Protein AF-A0A1S7PDZ2-F1 (afdb_monomer_lite)

Sequence (172 aa):
MPLGRVFHITCGTSRPVVRSGNGPCMEKGVLRFFFDYGAGGCLWAGDAATLYRLGVGPVDATLFDLKGRISKPPCLALSQMVRSLRDQLDSEHSCYLNPLYQPDPSLWSQSLCDRFNTDVERLLLLLRQEIGDNFHIVDEQTRYVEDADLNEYLAKNPSLSKMNEVVIPTVL

Foldseek 3Di:
DDDDDDDDDDDDPDDPPPPPDPDPLPPAFEWEAAADQPLQAGTAGPDPVSCVVQHHGHQQGFDADPVRHGPDHHNDDDDPVLSVLGNVLNLVVNQQADPVHRPDFGLEAQLALVVSLVSSVVSVVSCCVGRVSRYDYHYPYDRDGGDPCNVVVCVVVVVDHRDNDDDDPPPD

Radius of gyration: 28.51 Å; chains: 1; bounding box: 70×58×100 Å

Structure (mmCIF, N/CA/C/O backbone):
data_AF-A0A1S7PDZ2-F1
#
_entry.id   AF-A0A1S7PDZ2-F1
#
loop_
_atom_site.group_PDB
_atom_site.id
_atom_site.type_symbol
_atom_site.label_atom_id
_atom_site.label_alt_id
_atom_site.label_comp_id
_atom_site.label_asym_id
_atom_site.label_entity_id
_atom_site.label_seq_id
_atom_site.pdbx_PDB_ins_code
_atom_site.Cartn_x
_atom_site.Cartn_y
_atom_site.Cartn_z
_atom_site.occupancy
_atom_site.B_iso_or_equiv
_atom_site.auth_seq_id
_atom_site.auth_comp_id
_atom_site.auth_asym_id
_atom_site.auth_atom_id
_atom_site.pdbx_PDB_model_num
ATOM 1 N N . MET A 1 1 ? -54.912 -33.994 74.110 1.00 35.31 1 MET A N 1
ATOM 2 C CA . MET A 1 1 ? -53.797 -34.876 74.528 1.00 35.31 1 MET A CA 1
ATOM 3 C C . MET A 1 1 ? -53.554 -35.894 73.416 1.00 35.31 1 MET A C 1
ATOM 5 O O . MET A 1 1 ? -54.573 -36.364 72.924 1.00 35.31 1 MET A O 1
ATOM 9 N N . PRO A 1 2 ? -52.317 -36.269 73.018 1.00 49.97 2 PRO A N 1
ATOM 10 C CA . PRO A 1 2 ? -50.994 -35.768 73.416 1.00 49.97 2 PRO A CA 1
ATOM 11 C C . PRO A 1 2 ? -50.070 -35.282 72.255 1.00 49.97 2 PRO A C 1
ATOM 13 O O . PRO A 1 2 ? -50.140 -35.753 71.130 1.00 49.97 2 PRO A O 1
ATOM 16 N N . LEU A 1 3 ? -49.193 -34.333 72.619 1.00 36.44 3 LEU A N 1
ATOM 17 C CA . LEU A 1 3 ? -47.734 -34.230 72.384 1.00 36.44 3 LEU A CA 1
ATOM 18 C C . LEU A 1 3 ? -47.117 -34.368 70.968 1.00 36.44 3 LEU A C 1
ATOM 20 O O . LEU A 1 3 ? -46.844 -35.463 70.498 1.00 36.44 3 LEU A O 1
ATOM 24 N N . GLY A 1 4 ? -46.706 -33.218 70.412 1.00 32.91 4 GLY A N 1
ATOM 25 C CA . GLY A 1 4 ? -45.291 -32.834 70.239 1.00 32.91 4 GLY A CA 1
ATOM 26 C C . GLY A 1 4 ? -44.409 -33.557 69.208 1.00 32.91 4 GLY A C 1
ATOM 27 O O . GLY A 1 4 ? -44.031 -34.706 69.404 1.00 32.91 4 GLY A O 1
ATOM 28 N N . ARG A 1 5 ? -43.883 -32.790 68.239 1.00 43.50 5 ARG A N 1
ATOM 29 C CA . ARG A 1 5 ? -42.434 -32.719 67.952 1.00 43.50 5 ARG A CA 1
ATOM 30 C C . ARG A 1 5 ? -42.087 -31.450 67.171 1.00 43.50 5 ARG A C 1
ATOM 32 O O . ARG A 1 5 ? -42.565 -31.220 66.067 1.00 43.50 5 ARG A O 1
ATOM 39 N N . VAL A 1 6 ? -41.246 -30.640 67.804 1.00 37.19 6 VAL A N 1
ATOM 40 C CA . VAL A 1 6 ? -40.566 -29.465 67.259 1.00 37.19 6 VAL A CA 1
ATOM 41 C C . VAL A 1 6 ? -39.377 -29.957 66.436 1.00 37.19 6 VAL A C 1
ATOM 43 O O . VAL A 1 6 ? -38.562 -30.718 66.954 1.00 37.19 6 VAL A O 1
ATOM 46 N N . PHE A 1 7 ? -39.250 -29.505 65.189 1.00 39.12 7 PHE A N 1
ATOM 47 C CA . PHE A 1 7 ? -37.999 -29.590 64.439 1.00 39.12 7 PHE A CA 1
ATOM 48 C C . PHE A 1 7 ? -37.445 -28.178 64.254 1.00 39.12 7 PHE A C 1
ATOM 50 O O . PHE A 1 7 ? -37.956 -27.382 63.471 1.00 39.12 7 PHE A O 1
ATOM 57 N N . HIS A 1 8 ? -36.398 -27.883 65.022 1.00 35.09 8 HIS A N 1
ATOM 58 C CA . HIS A 1 8 ? -35.463 -26.803 64.744 1.00 35.09 8 HIS A CA 1
ATOM 59 C C . HIS A 1 8 ? -34.717 -27.148 63.451 1.00 35.09 8 HIS A C 1
ATOM 61 O O . HIS A 1 8 ? -33.980 -28.132 63.418 1.00 35.09 8 HIS A O 1
ATOM 67 N N . ILE A 1 9 ? -34.869 -26.330 62.411 1.00 42.53 9 ILE A N 1
ATOM 68 C CA . ILE A 1 9 ? -33.906 -26.279 61.310 1.00 42.53 9 ILE A CA 1
ATOM 69 C C . ILE A 1 9 ? -33.213 -24.927 61.409 1.00 42.53 9 ILE A C 1
ATOM 71 O O . ILE A 1 9 ? -33.834 -23.866 61.395 1.00 42.53 9 ILE A O 1
ATOM 75 N N . THR A 1 10 ? -31.912 -25.010 61.636 1.00 40.19 10 THR A N 1
ATOM 76 C CA . THR A 1 10 ? -30.998 -23.906 61.870 1.00 40.19 10 THR A CA 1
ATOM 77 C C . THR A 1 10 ? -30.861 -23.022 60.635 1.00 40.19 10 THR A C 1
ATOM 79 O O . THR A 1 10 ? -30.803 -23.484 59.497 1.00 40.19 10 THR A O 1
ATOM 82 N N . CYS A 1 11 ? -30.794 -21.719 60.901 1.00 37.09 11 CYS A N 1
ATOM 83 C CA . CYS A 1 11 ? -30.461 -20.661 59.961 1.00 37.09 11 CYS A CA 1
ATOM 84 C C . CYS A 1 11 ? -29.083 -20.935 59.333 1.00 37.09 11 CYS A C 1
ATOM 86 O O . CYS A 1 11 ? -28.049 -20.744 59.971 1.00 37.09 11 CYS A O 1
ATOM 88 N N . GLY A 1 12 ? -29.078 -21.421 58.091 1.00 35.84 12 GLY A N 1
ATOM 89 C CA . GLY A 1 12 ? -27.890 -21.507 57.253 1.00 35.84 12 GLY A CA 1
ATOM 90 C C . GLY A 1 12 ? -27.677 -20.180 56.536 1.00 35.84 12 GLY A C 1
ATOM 91 O O . GLY A 1 12 ? -28.356 -19.878 55.555 1.00 35.84 12 GLY A O 1
ATOM 92 N N . THR A 1 13 ? -26.730 -19.386 57.026 1.00 42.53 13 THR A N 1
ATOM 93 C CA . THR A 1 13 ? -26.191 -18.195 56.365 1.00 42.53 13 THR A CA 1
ATOM 94 C C . THR A 1 13 ? -25.581 -18.581 55.019 1.00 42.53 13 THR A C 1
ATOM 96 O O . THR A 1 13 ? -24.409 -18.939 54.904 1.00 42.53 13 THR A O 1
ATOM 99 N N . SER A 1 14 ? -26.398 -18.503 53.972 1.00 40.34 14 SER A N 1
ATOM 100 C CA . SER A 1 14 ? -25.941 -18.624 52.593 1.00 40.34 14 SER A CA 1
ATOM 101 C C . SER A 1 14 ? -25.178 -17.350 52.244 1.00 40.34 14 SER A C 1
ATOM 103 O O . SER A 1 14 ? -25.770 -16.299 52.010 1.00 40.34 14 SER A O 1
ATOM 105 N N . ARG A 1 15 ? -23.844 -17.424 52.272 1.00 45.78 15 ARG A N 1
ATOM 106 C CA . ARG A 1 15 ? -22.984 -16.377 51.710 1.00 45.78 15 ARG A CA 1
ATOM 107 C C . ARG A 1 15 ? -23.357 -16.187 50.234 1.00 45.78 15 ARG A C 1
ATOM 109 O O . ARG A 1 15 ? -23.496 -17.193 49.535 1.00 45.78 15 ARG A O 1
ATOM 116 N N . PRO A 1 16 ? -23.479 -14.951 49.725 1.00 40.75 16 PRO A N 1
ATOM 117 C CA . PRO A 1 16 ? -23.574 -14.757 48.292 1.00 40.75 16 PRO A CA 1
ATOM 118 C C . PRO A 1 16 ? -22.266 -15.247 47.667 1.00 40.75 16 PRO A C 1
ATOM 120 O O . PRO A 1 16 ? -21.179 -14.761 47.985 1.00 40.75 16 PRO A O 1
ATOM 123 N N . VAL A 1 17 ? -22.371 -16.248 46.795 1.00 47.53 17 VAL A N 1
ATOM 124 C CA . VAL A 1 17 ? -21.300 -16.588 45.863 1.00 47.53 17 VAL A CA 1
ATOM 125 C C . VAL A 1 17 ? -21.131 -15.367 44.971 1.00 47.53 17 VAL A C 1
ATOM 127 O O . VAL A 1 17 ? -21.963 -15.105 44.103 1.00 47.53 17 VAL A O 1
ATOM 130 N N . VAL A 1 18 ? -20.063 -14.604 45.198 1.00 47.25 18 VAL A N 1
ATOM 131 C CA . VAL A 1 18 ? -19.568 -13.646 44.215 1.00 47.25 18 VAL A CA 1
ATOM 132 C C . VAL A 1 18 ? -19.116 -14.484 43.026 1.00 47.25 18 VAL A C 1
ATOM 134 O O . VAL A 1 18 ? -17.997 -14.993 42.984 1.00 47.25 18 VAL A O 1
ATOM 137 N N . ARG A 1 19 ? -20.018 -14.692 42.064 1.00 42.69 19 ARG A N 1
ATOM 138 C CA . ARG A 1 19 ? -19.608 -15.040 40.711 1.00 42.69 19 ARG A CA 1
ATOM 139 C C . ARG A 1 19 ? -18.860 -13.817 40.210 1.00 42.69 19 ARG A C 1
ATOM 141 O O . ARG A 1 19 ? -19.482 -12.823 39.850 1.00 42.69 19 ARG A O 1
ATOM 148 N N . SER A 1 20 ? -17.532 -13.882 40.267 1.00 47.31 20 SER A N 1
ATOM 149 C CA . SER A 1 20 ? -16.668 -12.998 39.498 1.00 47.31 20 SER A CA 1
ATOM 150 C C . SER A 1 20 ? -17.092 -13.171 38.047 1.00 47.31 20 SER A C 1
ATOM 152 O O . SER A 1 20 ? -16.794 -14.188 37.420 1.00 47.31 20 SER A O 1
ATOM 154 N N . GLY A 1 21 ? -17.923 -12.251 37.566 1.00 42.00 21 GLY A N 1
ATOM 155 C CA . GLY A 1 21 ? -18.274 -12.189 36.167 1.00 42.00 21 GLY A CA 1
ATOM 156 C C . GLY A 1 21 ? -16.984 -11.903 35.426 1.00 42.00 21 GLY A C 1
ATOM 157 O O . GLY A 1 21 ? -16.482 -10.784 35.479 1.00 42.00 21 GLY A O 1
ATOM 158 N N . ASN A 1 22 ? -16.450 -12.907 34.737 1.00 47.03 22 ASN A N 1
ATOM 159 C CA . ASN A 1 22 ? -15.735 -12.620 33.510 1.00 47.03 22 ASN A CA 1
ATOM 160 C C . ASN A 1 22 ? -16.738 -11.833 32.665 1.00 47.03 22 ASN A C 1
ATOM 162 O O . ASN A 1 22 ? -17.732 -12.397 32.203 1.00 47.03 22 ASN A O 1
ATOM 166 N N . GLY A 1 23 ? -16.540 -10.515 32.562 1.00 43.59 23 GLY A N 1
ATOM 167 C CA . GLY A 1 23 ? -17.243 -9.721 31.564 1.00 43.59 23 GLY A CA 1
ATOM 168 C C . GLY A 1 23 ? -17.076 -10.408 30.206 1.00 43.59 23 GLY A C 1
ATOM 169 O O . GLY A 1 23 ? -16.071 -11.103 30.014 1.00 43.59 23 GLY A O 1
ATOM 170 N N . PRO A 1 24 ? -18.051 -10.294 29.288 1.00 48.00 24 PRO A N 1
ATOM 171 C CA . PRO A 1 24 ? -17.892 -10.866 27.961 1.00 48.00 24 PRO A CA 1
ATOM 172 C C . PRO A 1 24 ? -16.543 -10.397 27.418 1.00 48.00 24 PRO A C 1
ATOM 174 O O . PRO A 1 24 ? -16.277 -9.195 27.369 1.00 48.00 24 PRO A O 1
ATOM 177 N N . CYS A 1 25 ? -15.661 -11.348 27.102 1.00 49.62 25 CYS A N 1
ATOM 178 C CA . CYS A 1 25 ? -14.468 -11.053 26.331 1.00 49.62 25 CYS A CA 1
ATOM 179 C C . CYS A 1 25 ? -15.019 -10.558 24.997 1.00 49.62 25 CYS A C 1
ATOM 181 O O . CYS A 1 25 ? -15.531 -11.357 24.218 1.00 49.62 25 CYS A O 1
ATOM 183 N N . MET A 1 26 ? -15.096 -9.236 24.834 1.00 62.84 26 MET A N 1
ATOM 184 C CA . MET A 1 26 ? -15.597 -8.626 23.611 1.00 62.84 26 MET A CA 1
ATOM 185 C C . MET A 1 26 ? -14.746 -9.210 22.492 1.00 62.84 26 MET A C 1
ATOM 187 O O . MET A 1 26 ? -13.527 -9.034 22.508 1.00 62.84 26 MET A O 1
ATOM 191 N N . GLU A 1 27 ? -15.363 -9.974 21.591 1.00 82.69 27 GLU A N 1
ATOM 192 C CA . GLU A 1 27 ? -14.633 -10.556 20.473 1.00 82.69 27 GLU A CA 1
ATOM 193 C C . GLU A 1 27 ? -13.903 -9.431 19.736 1.00 82.69 27 GLU A C 1
ATOM 195 O O . GLU A 1 27 ? -14.479 -8.373 19.438 1.00 82.69 27 GLU A O 1
ATOM 200 N N . LYS A 1 28 ? -12.602 -9.639 19.511 1.00 91.19 28 LYS A N 1
ATOM 201 C CA . LYS A 1 28 ? -11.775 -8.689 18.772 1.00 91.19 28 LYS A CA 1
ATOM 202 C C . LYS A 1 28 ? -12.399 -8.485 17.396 1.00 91.19 28 LYS A C 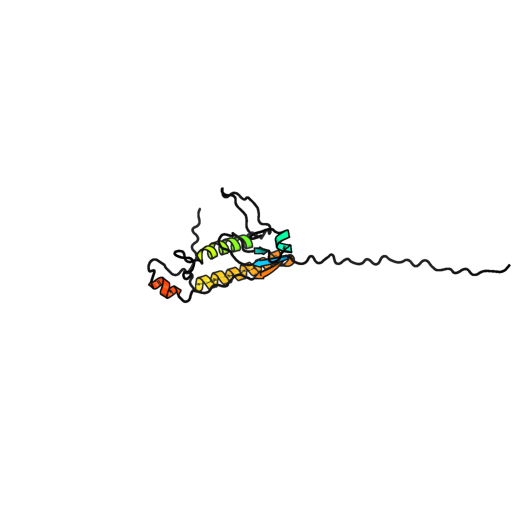1
ATOM 204 O O . LYS A 1 28 ? -12.811 -9.451 16.761 1.00 91.19 28 LYS A O 1
ATOM 209 N N . GLY A 1 29 ? -12.449 -7.240 16.924 1.00 95.56 29 GLY A N 1
ATOM 210 C CA . GLY A 1 29 ? -12.838 -7.003 15.531 1.00 95.56 29 GLY A CA 1
ATOM 211 C C . GLY A 1 29 ? -11.832 -7.615 14.566 1.00 95.56 29 GLY A C 1
ATOM 212 O O . GLY A 1 29 ? -10.657 -7.728 14.908 1.00 95.56 29 GLY A O 1
ATOM 213 N N . VAL A 1 30 ? -12.258 -7.941 13.352 1.00 97.81 30 VAL A N 1
ATOM 214 C CA . VAL A 1 30 ? -11.349 -8.372 12.287 1.00 97.81 30 VAL A CA 1
ATOM 215 C C . VAL A 1 30 ? -11.045 -7.190 11.376 1.00 97.81 30 VAL A C 1
ATOM 217 O O . VAL A 1 30 ? -11.956 -6.534 10.869 1.00 97.81 30 VAL A O 1
ATOM 220 N N . LEU A 1 31 ? -9.759 -6.921 11.163 1.00 98.31 31 LEU A N 1
ATOM 221 C CA . LEU A 1 31 ? -9.265 -5.953 10.189 1.00 98.31 31 LEU A CA 1
ATOM 222 C C . LEU A 1 31 ? -8.462 -6.669 9.104 1.00 98.31 31 LEU A C 1
ATOM 224 O O . LEU A 1 31 ? -7.721 -7.602 9.401 1.00 98.31 31 LEU A O 1
ATOM 228 N N . ARG A 1 32 ? -8.587 -6.205 7.863 1.00 98.56 32 ARG A N 1
ATOM 229 C CA . ARG A 1 32 ? -7.753 -6.597 6.722 1.00 98.56 32 ARG A CA 1
ATOM 230 C C . ARG A 1 32 ? -6.712 -5.507 6.501 1.00 98.56 32 ARG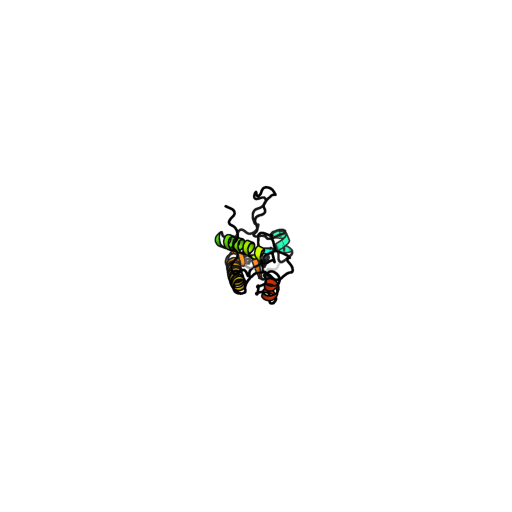 A C 1
ATOM 232 O O . ARG A 1 32 ? -7.056 -4.326 6.556 1.00 98.56 32 ARG A O 1
ATOM 239 N N . PHE A 1 33 ? -5.468 -5.898 6.274 1.00 98.56 33 PHE A N 1
ATOM 240 C CA . PHE A 1 33 ? -4.347 -4.996 6.044 1.00 98.56 33 PHE A CA 1
ATOM 241 C C . PHE A 1 33 ? -3.873 -5.112 4.598 1.00 98.56 33 PHE A C 1
ATOM 243 O O . PHE A 1 33 ? -3.342 -6.154 4.217 1.00 98.56 33 PHE A O 1
ATOM 250 N N . PHE A 1 34 ? -4.091 -4.056 3.814 1.00 98.31 34 PHE A N 1
ATOM 251 C CA . PHE A 1 34 ? -3.562 -3.878 2.460 1.00 98.31 34 PHE A CA 1
ATOM 252 C C . PHE A 1 34 ? -3.747 -2.424 2.010 1.00 98.31 34 PHE A C 1
ATOM 254 O O . PHE A 1 34 ? -4.682 -1.746 2.447 1.00 98.31 34 PHE A O 1
ATOM 261 N N . PHE A 1 35 ? -2.873 -1.958 1.125 1.00 97.12 35 PHE A N 1
ATOM 262 C CA . PHE A 1 35 ? -3.003 -0.659 0.472 1.00 97.12 35 PHE A CA 1
ATOM 263 C C . PHE A 1 35 ? -3.883 -0.772 -0.774 1.00 97.12 35 PHE A C 1
ATOM 265 O O . PHE A 1 35 ? -3.717 -1.686 -1.585 1.00 97.12 35 PHE A O 1
ATOM 272 N N . ASP A 1 36 ? -4.814 0.169 -0.917 1.00 94.19 36 ASP A N 1
ATOM 273 C CA . ASP A 1 36 ? -5.632 0.343 -2.117 1.00 94.19 36 ASP A CA 1
ATOM 274 C C . ASP A 1 36 ? -5.367 1.726 -2.715 1.00 94.19 36 ASP A C 1
ATOM 276 O O . ASP A 1 36 ? -5.181 2.711 -1.993 1.00 94.19 36 ASP A O 1
ATOM 280 N N . TYR A 1 37 ? -5.351 1.807 -4.041 1.00 89.38 37 TYR A N 1
ATOM 281 C CA . TYR A 1 37 ? -4.895 2.992 -4.754 1.00 89.38 37 TYR A CA 1
ATOM 282 C C . TYR A 1 37 ? -5.789 4.201 -4.471 1.00 89.38 37 TYR A C 1
ATOM 284 O O . TYR A 1 37 ? -6.957 4.245 -4.856 1.00 89.38 37 TYR A O 1
ATOM 292 N N . GLY A 1 38 ? -5.209 5.219 -3.830 1.00 81.44 38 GLY A N 1
ATOM 293 C CA . GLY A 1 38 ? -5.899 6.471 -3.517 1.00 81.44 38 GLY A CA 1
ATOM 294 C C . GLY A 1 38 ? -6.867 6.382 -2.335 1.00 81.44 38 GLY A C 1
ATOM 295 O O . GLY A 1 38 ? -7.673 7.293 -2.146 1.00 81.44 38 GLY A O 1
ATOM 296 N N . ALA A 1 39 ? -6.801 5.314 -1.537 1.00 88.81 39 ALA A N 1
ATOM 297 C CA . ALA A 1 39 ? -7.652 5.153 -0.363 1.00 88.81 39 ALA A CA 1
ATOM 298 C C . ALA A 1 39 ? -7.160 5.967 0.853 1.00 88.81 39 ALA A C 1
ATOM 300 O O . ALA A 1 39 ? -7.974 6.347 1.699 1.00 88.81 39 ALA A O 1
ATOM 301 N N . GLY A 1 40 ? -5.856 6.269 0.939 1.00 88.50 40 GLY A N 1
ATOM 302 C CA . GLY A 1 40 ? -5.267 7.085 2.011 1.00 88.50 40 GLY A CA 1
ATOM 303 C C . GLY A 1 40 ? -5.152 6.367 3.362 1.00 88.50 40 GLY A C 1
ATOM 304 O O . GLY A 1 40 ? -4.994 7.010 4.404 1.00 88.50 40 GLY A O 1
ATOM 305 N N . GLY A 1 41 ? -5.290 5.041 3.363 1.00 93.38 41 GLY A N 1
ATOM 306 C CA . GLY A 1 41 ? -5.205 4.183 4.538 1.00 93.38 41 GLY A CA 1
ATOM 307 C C . GLY A 1 41 ? -5.111 2.710 4.156 1.00 93.38 41 GLY A C 1
ATOM 308 O O . GLY A 1 41 ? -5.324 2.344 3.002 1.00 93.38 41 GLY A O 1
ATOM 309 N N . CYS A 1 42 ? -4.774 1.868 5.131 1.00 97.00 42 CYS A N 1
ATOM 310 C CA . CYS A 1 42 ? -4.419 0.465 4.889 1.00 97.00 42 CYS A CA 1
ATOM 311 C C . CYS A 1 42 ? -5.222 -0.547 5.717 1.00 97.00 42 CYS A C 1
ATOM 313 O O . CYS A 1 42 ? -5.035 -1.754 5.558 1.00 97.00 42 CYS A O 1
ATOM 315 N N . LEU A 1 43 ? -6.097 -0.088 6.619 1.00 97.94 43 LEU A N 1
ATOM 316 C CA . LEU A 1 43 ? -6.894 -0.955 7.485 1.00 97.94 43 LEU A CA 1
ATOM 317 C C . LEU A 1 43 ? -8.355 -0.955 7.066 1.00 97.94 43 LEU A C 1
ATOM 319 O O . LEU A 1 43 ? -9.016 0.074 7.087 1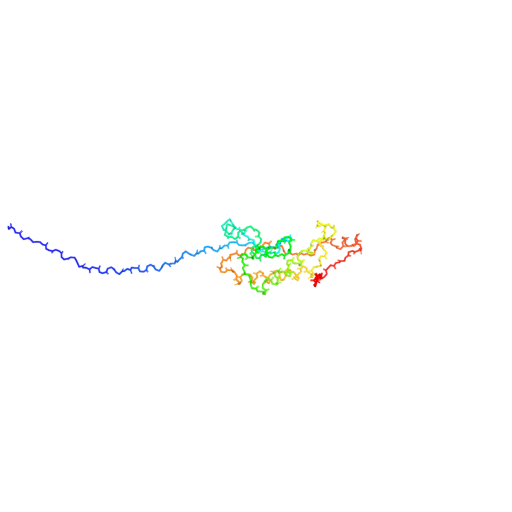.00 97.94 43 LEU A O 1
ATOM 323 N N . TRP A 1 44 ? -8.899 -2.133 6.795 1.00 97.94 44 TRP A N 1
ATOM 324 C CA . TRP A 1 44 ? -10.268 -2.305 6.316 1.00 97.94 44 TRP A CA 1
ATOM 325 C C . TRP A 1 44 ? -11.037 -3.226 7.248 1.00 97.94 44 TRP A C 1
ATOM 327 O O . TRP A 1 44 ? -10.459 -4.126 7.852 1.00 97.94 44 TRP A O 1
ATOM 337 N N . ALA A 1 45 ? -12.351 -3.052 7.361 1.00 97.62 45 ALA A N 1
ATOM 338 C CA . ALA A 1 45 ? -13.169 -4.020 8.083 1.00 97.62 45 ALA A CA 1
ATOM 339 C C . ALA A 1 45 ? -13.102 -5.406 7.409 1.00 97.62 45 ALA A C 1
ATOM 341 O O . ALA A 1 45 ? -13.321 -5.528 6.203 1.00 97.62 45 ALA A O 1
ATOM 342 N N . GLY A 1 46 ? -12.801 -6.445 8.191 1.00 97.31 46 GLY A N 1
ATOM 343 C CA . GLY A 1 46 ? -12.662 -7.824 7.713 1.00 97.31 46 GLY A CA 1
ATOM 344 C C . GLY A 1 46 ? -13.896 -8.702 7.889 1.00 97.31 46 GLY A C 1
ATOM 345 O O . GLY A 1 46 ? -13.963 -9.783 7.315 1.00 97.31 46 GLY A O 1
ATOM 346 N N . ASP A 1 47 ? -14.889 -8.238 8.646 1.00 96.69 47 ASP A N 1
ATOM 347 C CA . ASP A 1 47 ? -16.167 -8.919 8.828 1.00 96.69 47 ASP A CA 1
ATOM 348 C C . ASP A 1 47 ? -17.334 -7.919 8.916 1.00 96.69 47 ASP A C 1
ATOM 350 O O . ASP A 1 47 ? -17.152 -6.702 9.038 1.00 96.69 47 ASP A O 1
ATOM 354 N N . ALA A 1 48 ? -18.563 -8.439 8.848 1.00 96.56 48 ALA A N 1
ATOM 355 C CA . ALA A 1 48 ? -19.773 -7.620 8.878 1.00 96.56 48 ALA A CA 1
ATOM 356 C C . ALA A 1 48 ? -19.947 -6.857 10.206 1.00 96.56 48 ALA A C 1
ATOM 358 O O . ALA A 1 48 ? -20.455 -5.736 10.207 1.00 96.56 48 ALA A O 1
ATOM 359 N N . ALA A 1 49 ? -19.511 -7.434 11.330 1.00 95.75 49 ALA A N 1
ATOM 360 C CA . ALA A 1 49 ? -19.631 -6.812 12.648 1.00 95.75 49 ALA A CA 1
ATOM 361 C C . ALA A 1 49 ? -18.697 -5.597 12.792 1.00 95.75 49 ALA A C 1
ATOM 363 O O . ALA A 1 49 ? -19.095 -4.536 13.279 1.00 95.75 49 ALA A O 1
ATOM 364 N N . THR A 1 50 ? -17.462 -5.728 12.318 1.00 95.94 50 THR A N 1
ATOM 365 C CA . THR A 1 50 ? -16.451 -4.673 12.303 1.00 95.94 50 THR A CA 1
ATOM 366 C C . THR A 1 50 ? -16.816 -3.597 11.291 1.00 95.94 50 THR A C 1
ATOM 368 O O . THR A 1 50 ? -16.686 -2.417 11.611 1.00 95.94 50 THR A O 1
ATOM 371 N N . LEU A 1 51 ? -17.362 -3.977 10.130 1.00 96.12 51 LEU A N 1
ATOM 372 C CA . LEU A 1 51 ? -17.880 -3.038 9.132 1.00 96.12 51 LEU A CA 1
ATOM 373 C C . LEU A 1 51 ? -19.034 -2.207 9.698 1.00 96.12 51 LEU A C 1
ATOM 375 O O . LEU A 1 51 ? -19.035 -0.987 9.569 1.00 96.12 51 LEU A O 1
ATOM 379 N N . TYR A 1 52 ? -19.990 -2.846 10.376 1.00 95.06 52 TYR A N 1
ATOM 380 C CA . TYR A 1 52 ? -21.097 -2.147 11.028 1.00 95.06 52 TYR A CA 1
ATOM 381 C C . TYR A 1 52 ? -20.605 -1.157 12.096 1.00 95.06 52 TYR A C 1
ATOM 383 O O . TYR A 1 52 ? -21.147 -0.062 12.227 1.00 95.06 52 TYR A O 1
ATOM 391 N N . ARG A 1 53 ? -19.553 -1.520 12.843 1.00 93.88 53 ARG A N 1
ATOM 392 C CA . ARG A 1 53 ? -18.989 -0.692 13.917 1.00 93.88 53 ARG A CA 1
ATOM 393 C C . ARG A 1 53 ? -18.132 0.474 13.414 1.00 93.88 53 ARG A C 1
ATOM 395 O O . ARG A 1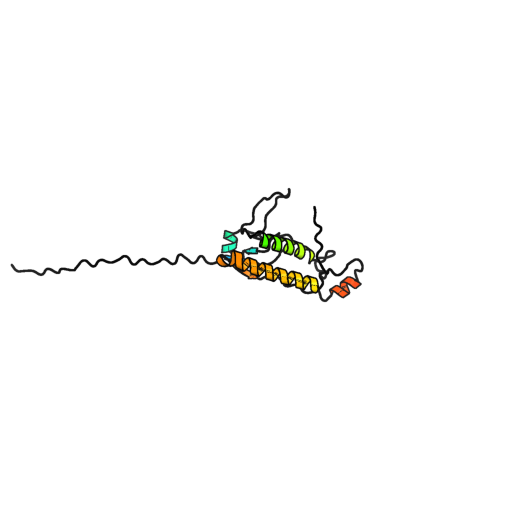 53 ? -18.183 1.544 14.013 1.00 93.88 53 ARG A O 1
ATOM 402 N N . LEU A 1 54 ? -17.313 0.265 12.382 1.00 92.94 54 LEU A N 1
ATOM 403 C CA . LEU A 1 54 ? -16.301 1.235 11.934 1.00 92.94 54 LEU A CA 1
ATOM 404 C C . LEU A 1 54 ? -16.681 1.975 10.641 1.00 92.94 54 LEU A C 1
ATOM 406 O O . LEU A 1 54 ? -16.162 3.062 10.383 1.00 92.94 54 LEU A O 1
ATOM 410 N N . GLY A 1 55 ? -17.624 1.438 9.869 1.00 91.50 55 GLY A N 1
ATOM 411 C CA . GLY A 1 55 ? -18.074 1.994 8.598 1.00 91.50 55 GLY A CA 1
ATOM 412 C C . GLY A 1 55 ? -17.263 1.520 7.390 1.00 91.50 55 GLY A C 1
ATOM 413 O O . GLY A 1 55 ? -16.375 0.679 7.496 1.00 91.50 55 GLY A O 1
ATOM 414 N N . VAL A 1 56 ? -17.625 2.062 6.225 1.00 90.31 56 VAL A N 1
ATOM 415 C CA . VAL A 1 56 ? -17.043 1.731 4.914 1.00 90.31 56 VAL A CA 1
ATOM 416 C C . VAL A 1 56 ? -15.739 2.500 4.683 1.00 90.31 56 VAL A C 1
ATOM 418 O O . VAL A 1 56 ? -15.627 3.657 5.091 1.00 90.31 56 VAL A O 1
ATOM 421 N N . GLY A 1 57 ? -14.807 1.875 3.960 1.00 92.62 57 GLY A N 1
ATOM 422 C CA . GLY A 1 57 ? -13.516 2.452 3.588 1.00 92.62 57 GLY A CA 1
ATOM 423 C C . GLY A 1 57 ? -12.397 2.108 4.575 1.00 92.62 57 GLY A C 1
ATOM 424 O O . GLY A 1 57 ? -12.631 1.357 5.531 1.00 92.62 57 GLY A O 1
ATOM 425 N N . PRO A 1 58 ? -11.188 2.645 4.349 1.00 95.19 58 PRO A N 1
ATOM 426 C CA . PRO A 1 58 ? -10.079 2.455 5.265 1.00 95.19 58 PRO A CA 1
ATOM 427 C C . PRO A 1 58 ? -10.354 3.187 6.583 1.00 95.19 58 PRO A C 1
ATOM 429 O O . PRO A 1 58 ? -10.650 4.384 6.617 1.00 95.19 58 PRO A O 1
ATOM 432 N N . VAL A 1 59 ? -10.286 2.461 7.694 1.00 95.75 59 VAL A N 1
ATOM 433 C CA . VAL A 1 59 ? -10.695 2.947 9.019 1.00 95.75 59 VAL A CA 1
ATOM 434 C C . VAL A 1 59 ? -9.628 3.817 9.688 1.00 95.75 59 VAL A C 1
ATOM 436 O O . VAL A 1 59 ? -9.920 4.500 10.670 1.00 95.75 59 VAL A O 1
ATOM 439 N N . ASP A 1 60 ? -8.408 3.803 9.159 1.00 95.12 60 ASP A N 1
ATOM 440 C CA . ASP A 1 60 ? -7.255 4.595 9.582 1.00 95.12 60 ASP A CA 1
ATOM 441 C C . ASP A 1 60 ? -7.029 5.859 8.733 1.00 95.12 60 ASP A C 1
ATOM 443 O O . ASP A 1 60 ? -6.173 6.678 9.081 1.00 95.12 60 ASP A O 1
ATOM 447 N N . ALA A 1 61 ? -7.798 6.059 7.659 1.00 92.50 61 ALA A N 1
ATOM 448 C CA . ALA A 1 61 ? -7.664 7.214 6.775 1.00 92.50 61 ALA A CA 1
ATOM 449 C C . ALA A 1 61 ? -8.423 8.450 7.277 1.00 92.50 61 ALA A C 1
ATOM 451 O O . ALA A 1 61 ? -9.505 8.365 7.865 1.00 92.50 61 ALA A O 1
ATOM 452 N N . THR A 1 62 ? -7.879 9.628 6.972 1.00 90.19 62 THR A N 1
ATOM 453 C CA . THR A 1 62 ? -8.605 10.899 7.114 1.00 90.19 62 THR A CA 1
ATOM 454 C C . THR A 1 62 ? -9.350 11.193 5.818 1.00 90.19 62 THR A C 1
ATOM 456 O O . THR A 1 62 ? -8.752 11.158 4.748 1.00 90.19 62 THR A O 1
ATOM 459 N N . LEU A 1 63 ? -10.641 11.525 5.897 1.00 85.88 63 LEU A N 1
ATOM 460 C CA . LEU A 1 63 ? -11.418 11.914 4.719 1.00 85.88 63 LEU A CA 1
ATOM 461 C C . LEU A 1 63 ? -11.415 13.431 4.556 1.00 85.88 63 LEU A C 1
ATOM 463 O O . LEU A 1 63 ? -11.718 14.163 5.505 1.00 85.88 63 LEU A O 1
ATOM 467 N N . PHE A 1 64 ? -11.151 13.890 3.336 1.00 86.38 64 PHE A N 1
ATOM 468 C CA . PHE A 1 64 ? -11.134 15.302 2.964 1.00 86.38 64 PHE A CA 1
ATOM 469 C C . PHE A 1 64 ? -12.312 15.648 2.044 1.00 86.38 64 PHE A C 1
ATOM 471 O O . PHE A 1 64 ? -12.769 14.819 1.260 1.00 86.38 64 PHE A O 1
ATOM 478 N N . ASP A 1 65 ? -12.827 16.872 2.152 1.00 87.38 65 ASP A N 1
ATOM 479 C CA . ASP A 1 65 ? -13.806 17.415 1.212 1.00 87.38 65 ASP A CA 1
ATOM 480 C C . ASP A 1 65 ? -13.136 17.860 -0.104 1.00 87.38 65 ASP A C 1
ATOM 482 O O . ASP A 1 65 ? -11.912 17.904 -0.227 1.00 87.38 65 ASP A O 1
ATOM 486 N N . LEU A 1 66 ? -13.942 18.263 -1.094 1.00 88.31 66 LEU A N 1
ATOM 487 C CA . LEU A 1 66 ? -13.448 18.758 -2.391 1.00 88.31 66 LEU A CA 1
ATOM 488 C C . LEU A 1 66 ? -12.571 20.024 -2.291 1.00 88.31 66 LEU A C 1
ATOM 490 O O . LEU A 1 66 ? -12.005 20.456 -3.291 1.00 88.31 66 LEU A O 1
ATOM 494 N N . LYS A 1 67 ? -12.487 20.655 -1.115 1.00 90.62 67 LYS A N 1
ATOM 495 C CA . LYS A 1 67 ? -11.652 21.832 -0.838 1.00 90.62 67 LYS A CA 1
ATOM 496 C C . LYS A 1 67 ? -10.414 21.473 -0.006 1.00 90.62 67 LYS A C 1
ATOM 498 O O . LYS A 1 67 ? -9.752 22.380 0.492 1.00 90.62 67 LYS A O 1
ATOM 503 N N . GLY A 1 68 ? -10.124 20.182 0.176 1.00 85.12 68 GLY A N 1
ATOM 504 C CA . GLY A 1 68 ? -8.977 19.692 0.942 1.00 85.12 68 GLY A CA 1
ATOM 505 C C . GLY A 1 68 ? -9.115 19.866 2.456 1.00 85.12 68 GLY A C 1
ATOM 506 O O . GLY A 1 68 ? -8.128 19.769 3.179 1.00 85.12 68 GLY A O 1
ATOM 507 N N . ARG A 1 69 ? -10.317 20.145 2.970 1.00 89.44 69 ARG A N 1
ATOM 508 C CA . ARG A 1 69 ? -10.558 20.285 4.414 1.00 89.44 69 ARG A CA 1
ATOM 509 C C . ARG A 1 69 ? -10.969 18.943 4.992 1.00 89.44 69 ARG A C 1
ATOM 511 O O . ARG A 1 69 ? -11.689 18.194 4.341 1.00 89.44 69 ARG A O 1
ATOM 518 N N . ILE A 1 70 ? -10.567 18.657 6.228 1.00 87.88 70 ILE A N 1
ATOM 519 C CA . ILE A 1 70 ? -10.961 17.420 6.913 1.00 87.88 70 ILE A CA 1
ATOM 520 C C . ILE A 1 70 ? -12.490 17.377 7.025 1.00 87.88 70 ILE A C 1
ATOM 522 O O . ILE A 1 70 ? -13.098 18.198 7.710 1.00 87.88 70 ILE A O 1
ATOM 526 N N . SER A 1 71 ? -13.099 16.404 6.353 1.00 88.81 71 SER A N 1
ATOM 527 C CA . SER A 1 71 ? -14.526 16.109 6.438 1.00 88.81 71 SER A CA 1
ATOM 528 C C . SER A 1 71 ? -14.819 15.090 7.535 1.00 88.81 71 SER A C 1
ATOM 530 O O . SER A 1 71 ? -15.869 15.171 8.171 1.00 88.81 71 SER A O 1
ATOM 532 N N . LYS A 1 72 ? -13.927 14.114 7.746 1.00 86.19 72 LYS A N 1
ATOM 533 C CA . LYS A 1 72 ? -14.076 13.090 8.785 1.00 86.19 72 LYS A CA 1
ATOM 534 C C . LYS A 1 72 ? -12.696 12.633 9.282 1.00 86.19 72 LYS A C 1
ATOM 536 O O . LYS A 1 72 ? -11.856 12.288 8.450 1.00 86.19 72 LYS A O 1
ATOM 541 N N . PRO A 1 73 ? -12.452 12.613 10.605 1.00 88.81 73 PRO A N 1
ATOM 542 C CA . PRO A 1 73 ? -11.242 12.011 11.158 1.00 88.81 73 PRO A CA 1
ATOM 543 C C . PRO A 1 73 ? -11.271 10.477 11.011 1.00 88.81 73 PRO A C 1
ATOM 545 O O . PRO A 1 73 ? -12.353 9.904 10.831 1.00 88.81 73 PRO A O 1
ATOM 548 N N . PRO A 1 74 ? -10.116 9.800 11.126 1.00 91.56 74 PRO A N 1
ATOM 549 C CA . PRO A 1 74 ? -10.059 8.343 11.091 1.00 91.56 74 PRO A CA 1
ATOM 550 C C . PRO A 1 74 ? -10.847 7.725 12.251 1.00 91.56 74 PRO A C 1
ATOM 552 O O . PRO A 1 74 ? -10.869 8.260 13.363 1.00 91.56 74 PRO A O 1
ATOM 555 N N . CYS A 1 75 ? -11.484 6.579 11.999 1.00 91.00 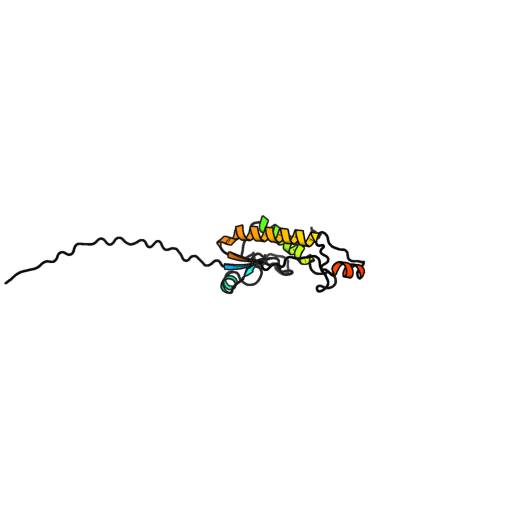75 CYS A N 1
ATOM 556 C CA . CYS A 1 75 ? -12.201 5.816 13.023 1.00 91.00 75 CYS A CA 1
ATOM 557 C C . CYS A 1 75 ? -11.229 5.164 14.020 1.00 91.00 75 CYS A C 1
ATOM 559 O O . CYS A 1 75 ? -11.537 5.064 15.207 1.00 91.00 75 CYS A O 1
ATOM 561 N N . LEU A 1 76 ? -10.058 4.734 13.540 1.00 91.50 76 LEU A N 1
ATOM 562 C CA . LEU A 1 76 ? -8.955 4.238 14.354 1.00 91.50 76 LEU A CA 1
ATOM 563 C C . LEU A 1 76 ? -7.841 5.281 14.395 1.00 91.50 76 LEU A C 1
ATOM 565 O O . LEU A 1 76 ? -7.136 5.514 13.415 1.00 91.50 76 LEU A O 1
ATOM 569 N N . ALA A 1 77 ? -7.683 5.912 15.556 1.00 89.88 77 ALA A N 1
ATOM 570 C CA . ALA A 1 77 ? -6.575 6.816 15.799 1.00 89.88 77 ALA A CA 1
ATOM 571 C C . ALA A 1 77 ? -5.294 6.006 16.029 1.00 89.88 77 ALA A C 1
ATOM 573 O O . ALA A 1 77 ? -5.192 5.278 17.011 1.00 89.88 77 ALA A O 1
ATOM 574 N N . LEU A 1 78 ? -4.332 6.167 15.124 1.00 94.38 78 LEU A N 1
ATOM 575 C CA . LEU A 1 78 ? -2.991 5.597 15.238 1.00 94.38 78 LEU A CA 1
ATOM 576 C C . LEU A 1 78 ? -2.007 6.641 15.776 1.00 94.38 78 LEU A C 1
ATOM 578 O O . LEU A 1 78 ? -2.223 7.845 15.604 1.00 94.38 78 LEU A O 1
ATOM 582 N N . SER A 1 79 ? -0.908 6.211 16.380 1.00 96.31 79 SER A N 1
ATOM 583 C CA . SER A 1 79 ? 0.177 7.069 16.841 1.00 96.31 79 SER A CA 1
ATOM 584 C C . SER A 1 79 ? 0.815 7.824 15.673 1.00 96.31 79 SER A C 1
ATOM 586 O O . SER A 1 79 ? 0.789 7.379 14.525 1.00 96.31 79 SER A O 1
ATOM 588 N N . GLN A 1 80 ? 1.418 8.987 15.945 1.00 95.00 80 GLN A N 1
ATOM 589 C CA . GLN A 1 80 ? 2.023 9.804 14.885 1.00 95.00 80 GLN A CA 1
ATOM 590 C C . GLN A 1 80 ? 3.076 9.029 14.082 1.00 95.00 80 GLN A C 1
ATOM 592 O O . GLN A 1 80 ? 3.124 9.161 12.865 1.00 95.00 80 GLN A O 1
ATOM 597 N N . MET A 1 81 ? 3.878 8.200 14.754 1.00 95.94 81 MET A N 1
ATOM 598 C CA . MET A 1 81 ? 4.894 7.366 14.114 1.00 95.94 81 MET A CA 1
ATOM 599 C C . MET A 1 81 ? 4.274 6.384 13.112 1.00 95.94 81 MET A C 1
ATOM 601 O O . MET A 1 81 ? 4.734 6.301 11.976 1.00 95.94 81 MET A O 1
ATOM 605 N N . VAL A 1 82 ? 3.220 5.668 13.515 1.00 97.19 82 VAL A N 1
ATOM 606 C CA . VAL A 1 82 ? 2.543 4.683 12.660 1.00 97.19 82 VAL A CA 1
ATOM 607 C C . VAL A 1 82 ? 1.819 5.364 11.503 1.00 97.19 82 VAL A C 1
ATOM 609 O O . VAL A 1 82 ? 1.930 4.908 10.369 1.00 97.19 82 VAL A O 1
ATOM 612 N N . ARG A 1 83 ? 1.143 6.493 11.759 1.00 95.62 83 ARG A N 1
ATOM 613 C CA . ARG A 1 83 ? 0.499 7.288 10.701 1.00 95.62 83 ARG A CA 1
ATOM 614 C C . ARG A 1 83 ? 1.500 7.758 9.655 1.00 95.62 83 ARG A C 1
ATOM 616 O O . ARG A 1 83 ? 1.239 7.582 8.476 1.00 95.62 83 ARG A O 1
ATOM 623 N N . SER A 1 84 ? 2.641 8.306 10.077 1.00 94.81 84 SER A N 1
ATOM 624 C CA . SER A 1 84 ? 3.672 8.787 9.153 1.00 94.81 84 SER A CA 1
ATOM 625 C C . SER A 1 84 ? 4.250 7.668 8.287 1.00 94.81 84 SER A C 1
ATOM 627 O O . SER A 1 84 ? 4.409 7.871 7.089 1.00 94.81 84 SER A O 1
ATOM 629 N N . LEU A 1 85 ? 4.519 6.488 8.860 1.00 96.50 85 LEU A N 1
ATOM 630 C CA . LEU A 1 85 ? 4.992 5.339 8.081 1.00 96.50 85 LEU A CA 1
ATOM 631 C C . LEU A 1 85 ? 3.927 4.847 7.090 1.00 96.50 85 LEU A C 1
ATOM 633 O O . LEU A 1 85 ? 4.243 4.576 5.938 1.00 96.50 85 LEU A O 1
ATOM 637 N N . ARG A 1 86 ? 2.663 4.769 7.517 1.00 96.38 86 ARG A N 1
ATOM 638 C CA . ARG A 1 86 ? 1.544 4.438 6.629 1.00 96.38 86 ARG A CA 1
ATOM 639 C C . ARG A 1 86 ? 1.424 5.434 5.477 1.00 96.38 86 ARG A C 1
ATOM 641 O O . ARG A 1 86 ? 1.298 4.997 4.346 1.00 96.38 86 ARG A O 1
ATOM 648 N N . ASP A 1 87 ? 1.454 6.737 5.751 1.00 93.81 87 ASP A N 1
ATOM 649 C CA . ASP A 1 87 ? 1.300 7.772 4.717 1.00 93.81 87 ASP A CA 1
ATOM 650 C C . ASP A 1 87 ? 2.460 7.753 3.716 1.00 93.81 87 ASP A C 1
ATOM 652 O O . ASP A 1 87 ? 2.250 7.925 2.517 1.00 93.81 87 ASP A O 1
ATOM 656 N N . GLN A 1 88 ? 3.678 7.486 4.196 1.00 94.06 88 GLN A N 1
ATOM 657 C CA . GLN A 1 88 ? 4.825 7.254 3.325 1.00 94.06 88 GLN A CA 1
ATOM 658 C C . GLN A 1 88 ? 4.584 6.041 2.416 1.00 94.06 88 GLN A C 1
ATOM 660 O O . GLN A 1 88 ? 4.707 6.165 1.201 1.00 94.06 88 GLN A O 1
ATOM 665 N N . LEU A 1 89 ? 4.203 4.894 2.984 1.00 95.69 89 LEU A N 1
ATOM 666 C CA . LEU A 1 89 ? 3.979 3.663 2.223 1.00 95.69 89 LEU A CA 1
ATOM 667 C C . LEU A 1 89 ? 2.800 3.767 1.252 1.00 95.69 89 LEU A C 1
ATOM 669 O O . LEU A 1 89 ? 2.907 3.265 0.142 1.00 95.69 89 LEU A O 1
ATOM 673 N N . ASP A 1 90 ? 1.710 4.440 1.620 1.00 93.81 90 ASP A N 1
ATOM 674 C CA . ASP A 1 90 ? 0.572 4.707 0.726 1.00 93.81 90 ASP A CA 1
ATOM 675 C C . ASP A 1 90 ? 1.018 5.542 -0.484 1.00 93.81 90 ASP A C 1
ATOM 677 O O . ASP A 1 90 ? 0.736 5.209 -1.639 1.00 93.81 90 ASP A O 1
ATOM 681 N N . SER A 1 91 ? 1.814 6.585 -0.234 1.00 91.81 91 SER A N 1
ATOM 682 C CA . SER A 1 91 ? 2.354 7.414 -1.306 1.00 91.81 91 SER A CA 1
ATOM 683 C C . SER A 1 91 ? 3.369 6.665 -2.170 1.00 91.81 91 SER A C 1
ATOM 685 O O . SER A 1 91 ? 3.365 6.849 -3.386 1.00 91.81 91 SER A O 1
ATOM 687 N N . GLU A 1 92 ? 4.225 5.824 -1.591 1.00 94.06 92 GLU A N 1
ATOM 688 C CA . GLU A 1 92 ? 5.132 4.969 -2.358 1.00 94.06 92 GLU A CA 1
ATOM 689 C C . GLU A 1 92 ? 4.339 3.972 -3.206 1.00 94.06 92 GLU A C 1
ATOM 691 O O . GLU A 1 92 ? 4.537 3.905 -4.417 1.00 94.06 92 GLU A O 1
ATOM 696 N N . HIS A 1 93 ? 3.379 3.267 -2.606 1.00 94.62 93 HIS A N 1
ATOM 697 C CA . HIS A 1 93 ? 2.528 2.272 -3.260 1.00 94.62 93 HIS A CA 1
ATOM 698 C C . HIS A 1 93 ? 1.806 2.830 -4.485 1.00 94.62 93 HIS A C 1
ATOM 700 O O . HIS A 1 93 ? 1.746 2.156 -5.514 1.00 94.62 93 HIS A O 1
ATOM 706 N N . SER A 1 94 ? 1.359 4.090 -4.434 1.00 91.75 94 SER A N 1
ATOM 707 C CA . SER A 1 94 ? 0.752 4.778 -5.582 1.00 91.75 94 SER A CA 1
ATOM 708 C C . SER A 1 94 ? 1.649 4.821 -6.832 1.00 91.75 94 SER A C 1
ATOM 710 O O . SER A 1 94 ? 1.147 4.876 -7.953 1.00 91.75 94 SER A O 1
ATOM 712 N N . CYS A 1 95 ? 2.970 4.732 -6.650 1.00 92.81 95 CYS A N 1
ATOM 713 C CA . CYS A 1 95 ? 3.970 4.718 -7.715 1.00 92.81 95 CYS A CA 1
ATOM 714 C C . CYS A 1 95 ? 4.344 3.302 -8.186 1.00 92.81 95 CYS A C 1
ATOM 716 O O . CYS A 1 95 ? 5.248 3.167 -9.011 1.00 92.81 95 CYS A O 1
ATOM 718 N N . TYR A 1 96 ? 3.711 2.247 -7.659 1.00 94.94 96 TYR A N 1
ATOM 719 C CA . TYR A 1 96 ? 3.933 0.878 -8.134 1.00 94.94 96 TYR A CA 1
ATOM 720 C C . TYR A 1 96 ? 3.346 0.661 -9.533 1.00 94.94 96 TYR A C 1
ATOM 722 O O . TYR A 1 96 ? 3.940 -0.049 -10.343 1.00 94.94 96 TYR A O 1
ATOM 730 N N . LEU A 1 97 ? 2.200 1.280 -9.838 1.00 93.50 97 LEU A N 1
ATOM 731 C CA . LEU A 1 97 ? 1.572 1.148 -11.152 1.00 93.50 97 LEU A CA 1
ATOM 732 C C . LEU A 1 97 ? 2.431 1.787 -12.239 1.00 93.50 97 LEU A C 1
ATOM 734 O O . LEU A 1 97 ? 3.014 2.857 -12.053 1.00 93.50 97 LEU A O 1
ATOM 738 N N . ASN A 1 98 ? 2.456 1.150 -13.408 1.00 94.94 98 ASN A N 1
ATOM 739 C CA . ASN A 1 98 ? 3.150 1.702 -14.556 1.00 94.94 98 ASN A CA 1
ATOM 740 C C . ASN A 1 98 ? 2.505 3.039 -14.986 1.00 94.94 98 ASN A C 1
ATOM 742 O O . ASN A 1 98 ? 1.284 3.108 -15.169 1.00 94.94 98 ASN A O 1
ATOM 746 N N . PRO A 1 99 ? 3.309 4.106 -15.164 1.00 92.19 99 PRO A N 1
ATOM 747 C CA . PRO A 1 99 ? 2.796 5.449 -15.420 1.00 92.19 99 PRO A CA 1
ATOM 748 C C . PRO A 1 99 ? 2.241 5.644 -16.837 1.00 92.19 99 PRO A C 1
ATOM 750 O O . PRO A 1 99 ? 1.501 6.600 -17.062 1.00 92.19 99 PRO A O 1
ATOM 753 N N . LEU A 1 100 ? 2.606 4.787 -17.799 1.00 93.62 100 LEU A N 1
ATOM 754 C CA . LEU A 1 100 ? 2.082 4.855 -19.166 1.00 93.62 100 LEU A CA 1
ATOM 755 C C . LEU A 1 100 ? 0.783 4.062 -19.302 1.00 93.62 100 LEU A C 1
ATOM 757 O O . LEU A 1 100 ? -0.188 4.561 -19.871 1.00 93.62 100 LEU A O 1
ATOM 761 N N . TYR A 1 101 ? 0.762 2.837 -18.778 1.00 93.88 101 TYR A N 1
ATOM 762 C CA . TYR A 1 101 ? -0.400 1.963 -18.840 1.00 93.88 101 TYR A CA 1
ATOM 763 C C . TYR A 1 101 ? -0.382 0.978 -17.673 1.00 93.88 101 TYR A C 1
ATOM 765 O O . TYR A 1 101 ? 0.496 0.135 -17.596 1.00 93.88 101 TYR A O 1
ATOM 773 N N . GLN A 1 102 ? -1.356 1.073 -16.765 1.00 92.75 102 GLN A N 1
ATOM 774 C CA . GLN A 1 102 ? -1.327 0.367 -15.474 1.00 92.75 102 GLN A CA 1
ATOM 775 C C . GLN A 1 102 ? -1.095 -1.158 -15.548 1.00 92.75 102 GLN A C 1
ATOM 777 O O . GLN A 1 102 ? -0.425 -1.664 -14.653 1.00 92.75 102 GLN A O 1
ATOM 782 N N . PRO A 1 103 ? -1.620 -1.898 -16.547 1.00 94.25 103 PRO A N 1
ATOM 783 C CA . PRO A 1 103 ? -1.348 -3.332 -16.690 1.00 94.25 103 PRO A CA 1
ATOM 784 C C . PRO A 1 103 ? 0.068 -3.696 -17.157 1.00 94.25 103 PRO A C 1
ATOM 786 O O . PRO A 1 103 ? 0.415 -4.874 -17.109 1.00 94.25 103 PRO A O 1
ATOM 789 N N . ASP A 1 104 ? 0.857 -2.736 -17.644 1.00 96.56 104 ASP A N 1
ATOM 790 C CA . ASP A 1 104 ? 2.250 -2.976 -18.023 1.00 96.56 104 ASP A CA 1
ATOM 791 C C . ASP A 1 104 ? 3.139 -3.156 -16.775 1.00 96.56 104 ASP A C 1
ATOM 793 O O . ASP A 1 104 ? 2.763 -2.717 -15.684 1.00 96.56 104 ASP A O 1
ATOM 797 N N . PRO A 1 105 ? 4.342 -3.752 -16.918 1.00 97.75 105 PRO A N 1
ATOM 798 C CA . PRO A 1 105 ? 5.266 -3.976 -15.808 1.00 97.75 105 PRO A CA 1
ATOM 799 C C . PRO A 1 105 ? 5.507 -2.732 -14.950 1.00 97.75 105 PRO A C 1
ATOM 801 O O . PRO A 1 105 ? 5.739 -1.638 -15.479 1.00 97.75 105 PRO A O 1
ATOM 804 N N . SER A 1 106 ? 5.522 -2.903 -13.630 1.00 97.31 106 SER A N 1
ATOM 805 C CA . SER A 1 106 ? 5.979 -1.876 -12.703 1.00 97.31 106 SER A CA 1
ATOM 806 C C . SER A 1 106 ? 7.420 -1.498 -13.011 1.00 97.31 106 SER A C 1
ATOM 808 O O . SER A 1 106 ? 8.253 -2.343 -13.331 1.00 97.31 106 SER A O 1
ATOM 810 N N . LEU A 1 107 ? 7.750 -0.216 -12.858 1.00 97.62 107 LEU A N 1
ATOM 811 C CA . LEU A 1 107 ? 9.124 0.253 -13.032 1.00 97.62 107 LEU A CA 1
ATOM 812 C C . LEU A 1 107 ? 10.014 -0.048 -11.822 1.00 97.62 107 LEU A C 1
ATOM 814 O O . LEU A 1 107 ? 11.208 0.256 -11.863 1.00 97.62 107 LEU A O 1
ATOM 818 N N . TRP A 1 108 ? 9.459 -0.600 -10.743 1.00 97.94 108 TRP A N 1
ATOM 819 C CA . TRP A 1 108 ? 10.188 -0.855 -9.509 1.00 97.94 108 TRP A CA 1
ATOM 820 C C . TRP A 1 108 ? 11.281 -1.900 -9.695 1.00 97.94 108 TRP A C 1
ATOM 822 O O . TRP A 1 108 ? 11.043 -3.005 -10.176 1.00 97.94 108 TRP A O 1
ATOM 832 N N . SER A 1 109 ? 12.494 -1.552 -9.267 1.00 98.12 109 SER A N 1
ATOM 833 C CA . SER A 1 109 ? 13.573 -2.525 -9.171 1.00 98.12 109 SER A CA 1
ATOM 834 C C . SER A 1 109 ? 13.350 -3.492 -8.021 1.00 98.12 109 SER A C 1
ATOM 836 O O . SER A 1 109 ? 12.677 -3.164 -7.041 1.00 98.12 109 SER A O 1
ATOM 838 N N . GLN A 1 110 ? 14.018 -4.646 -8.074 1.00 98.31 110 GLN A N 1
ATOM 839 C CA . GLN A 1 110 ? 13.965 -5.612 -6.973 1.00 98.31 110 GLN A CA 1
ATOM 840 C C . GLN A 1 110 ? 14.359 -4.969 -5.636 1.00 98.31 110 GLN A C 1
ATOM 842 O O . GLN A 1 110 ? 13.697 -5.182 -4.627 1.00 98.31 110 GLN A O 1
ATOM 847 N N . SER A 1 111 ? 15.378 -4.101 -5.637 1.00 97.81 111 SER A N 1
ATOM 848 C CA . SER A 1 111 ? 15.815 -3.406 -4.421 1.00 97.81 111 SER A CA 1
ATOM 849 C C . SER A 1 111 ? 14.760 -2.457 -3.844 1.00 97.81 111 SER A C 1
ATOM 851 O O . SER A 1 111 ? 14.721 -2.254 -2.632 1.00 97.81 111 SER A O 1
ATOM 853 N N . LEU A 1 112 ? 13.918 -1.858 -4.694 1.00 97.94 112 LEU A N 1
ATOM 854 C CA . LEU A 1 112 ? 12.822 -1.006 -4.250 1.00 97.94 112 LEU A CA 1
ATOM 855 C C . LEU A 1 112 ? 11.673 -1.857 -3.696 1.00 97.94 112 LEU A C 1
ATOM 857 O O . LEU A 1 112 ? 11.201 -1.572 -2.597 1.00 97.94 112 LEU A O 1
ATOM 861 N N . CYS A 1 113 ? 11.313 -2.946 -4.384 1.00 98.38 113 CYS A N 1
ATOM 862 C CA . CYS A 1 113 ? 10.353 -3.933 -3.887 1.00 98.38 113 CYS A CA 1
ATOM 863 C C . CYS A 1 113 ? 10.752 -4.471 -2.502 1.00 98.38 113 CYS A C 1
ATOM 865 O O . CYS A 1 113 ? 9.930 -4.487 -1.587 1.00 98.38 113 CYS A O 1
ATOM 867 N N . ASP A 1 114 ? 12.019 -4.848 -2.313 1.00 98.38 114 ASP A N 1
ATOM 868 C CA . ASP A 1 114 ? 12.524 -5.393 -1.046 1.00 98.38 114 ASP A CA 1
ATOM 869 C C . ASP A 1 114 ? 12.416 -4.387 0.109 1.00 98.38 114 ASP A C 1
ATOM 871 O O . ASP A 1 114 ? 12.011 -4.750 1.219 1.00 98.38 114 ASP A O 1
ATOM 875 N N . ARG A 1 115 ? 12.755 -3.114 -0.139 1.00 98.06 115 ARG A N 1
ATOM 876 C CA . ARG A 1 115 ? 12.645 -2.059 0.880 1.00 98.06 115 ARG A CA 1
ATOM 877 C C . ARG A 1 115 ? 11.192 -1.781 1.241 1.00 98.06 115 ARG A C 1
ATOM 879 O O . ARG A 1 115 ? 10.867 -1.817 2.424 1.00 98.06 115 ARG A O 1
ATOM 886 N N . PHE A 1 116 ? 10.325 -1.612 0.244 1.00 97.81 116 PHE A N 1
ATOM 887 C CA . PHE A 1 116 ? 8.895 -1.414 0.475 1.00 97.81 116 PHE A CA 1
ATOM 888 C C . PHE A 1 116 ? 8.296 -2.570 1.283 1.00 97.81 116 PHE A C 1
ATOM 890 O O . PHE A 1 116 ? 7.659 -2.349 2.309 1.00 97.81 116 PHE A O 1
ATOM 897 N N . ASN A 1 117 ? 8.562 -3.818 0.882 1.00 98.62 117 ASN A N 1
ATOM 898 C CA . ASN A 1 117 ? 8.077 -4.996 1.601 1.00 98.62 117 ASN A CA 1
ATOM 899 C C . ASN A 1 117 ? 8.584 -5.029 3.052 1.00 98.62 117 ASN A C 1
ATOM 901 O O . ASN A 1 117 ? 7.822 -5.355 3.958 1.00 98.62 117 ASN A O 1
ATOM 905 N N . THR A 1 118 ? 9.846 -4.662 3.289 1.00 98.56 118 THR A N 1
ATOM 906 C CA . THR A 1 118 ? 10.420 -4.587 4.643 1.00 98.56 118 THR A CA 1
ATOM 907 C C . THR A 1 118 ? 9.696 -3.553 5.508 1.00 98.56 118 THR A C 1
ATOM 909 O O . THR A 1 118 ? 9.382 -3.821 6.671 1.00 98.56 118 THR A O 1
ATOM 912 N N . ASP A 1 119 ? 9.391 -2.384 4.951 1.00 98.25 119 ASP A N 1
ATOM 913 C CA . ASP A 1 119 ? 8.675 -1.332 5.669 1.00 98.25 119 ASP A CA 1
ATOM 914 C C . ASP A 1 119 ? 7.187 -1.669 5.876 1.00 98.25 119 ASP A C 1
ATOM 916 O O . ASP A 1 119 ? 6.629 -1.345 6.927 1.00 98.25 119 ASP A O 1
ATOM 920 N N . VAL A 1 120 ? 6.563 -2.416 4.958 1.00 98.50 120 VAL A N 1
ATOM 921 C CA . VAL A 1 120 ? 5.228 -3.013 5.142 1.00 98.50 120 VAL A CA 1
ATOM 922 C C . VAL A 1 120 ? 5.213 -3.981 6.329 1.00 98.50 120 VAL A C 1
ATOM 924 O O . VAL A 1 120 ? 4.329 -3.880 7.183 1.00 98.50 120 VAL A O 1
ATOM 927 N N . GLU A 1 121 ? 6.198 -4.881 6.438 1.00 98.62 121 GLU A N 1
ATOM 928 C CA . GLU A 1 121 ? 6.317 -5.781 7.598 1.00 98.62 121 GLU A CA 1
ATOM 929 C C . GLU A 1 121 ? 6.469 -4.990 8.901 1.00 98.62 121 GLU A C 1
ATOM 931 O O . GLU A 1 121 ? 5.828 -5.286 9.915 1.00 98.62 121 GLU A O 1
ATOM 936 N N . ARG A 1 122 ? 7.296 -3.939 8.873 1.00 98.62 122 ARG A N 1
ATOM 937 C CA . ARG A 1 122 ? 7.489 -3.049 10.017 1.00 98.62 122 ARG A CA 1
ATOM 938 C C . ARG A 1 122 ? 6.182 -2.369 10.421 1.00 98.62 122 ARG A C 1
ATOM 940 O O . ARG A 1 122 ? 5.864 -2.345 11.611 1.00 98.62 122 ARG A O 1
ATOM 947 N N . LEU A 1 123 ? 5.425 -1.835 9.463 1.00 98.56 123 LEU A N 1
ATOM 948 C CA . LEU A 1 123 ? 4.132 -1.210 9.725 1.00 98.56 123 LEU A CA 1
ATOM 949 C C . LEU A 1 123 ? 3.152 -2.215 10.340 1.00 98.56 123 LEU A C 1
ATOM 951 O O . LEU A 1 123 ? 2.538 -1.918 11.364 1.00 98.56 123 LEU A O 1
ATOM 955 N N . LEU A 1 124 ? 3.047 -3.417 9.773 1.00 98.62 124 LEU A N 1
ATOM 956 C CA . LEU A 1 124 ? 2.156 -4.464 10.270 1.00 98.62 124 LEU A CA 1
ATOM 957 C C . LEU A 1 124 ? 2.484 -4.869 11.716 1.00 98.62 124 LEU A C 1
ATOM 959 O O . LEU A 1 124 ? 1.576 -5.054 12.532 1.00 98.62 124 LEU A O 1
ATOM 963 N N . LEU A 1 125 ? 3.770 -4.975 12.062 1.00 98.44 125 LEU A N 1
ATOM 964 C CA . LEU A 1 125 ? 4.206 -5.234 13.437 1.00 98.44 125 LEU A CA 1
ATOM 965 C C . LEU A 1 125 ? 3.784 -4.111 14.390 1.00 98.44 125 LEU A C 1
ATOM 967 O O . LEU A 1 125 ? 3.242 -4.397 15.458 1.00 98.44 125 LEU A O 1
ATOM 971 N N . LEU A 1 126 ? 3.986 -2.850 14.000 1.00 98.38 126 LEU A N 1
ATOM 972 C CA . LEU A 1 126 ? 3.590 -1.696 14.810 1.00 98.38 126 LEU A CA 1
ATOM 973 C C . LEU A 1 126 ? 2.070 -1.629 15.005 1.00 98.38 126 LEU A C 1
ATOM 975 O O . LEU A 1 126 ? 1.603 -1.411 16.119 1.00 98.38 126 LEU A O 1
ATOM 979 N N . LEU A 1 127 ? 1.289 -1.893 13.955 1.00 98.19 127 LEU A N 1
ATOM 980 C CA . LEU A 1 127 ? -0.171 -1.953 14.033 1.00 98.19 127 LEU A CA 1
ATOM 981 C C . LEU A 1 127 ? -0.640 -3.052 14.990 1.00 98.19 127 LEU A C 1
ATOM 983 O O . LEU A 1 127 ? -1.490 -2.818 15.847 1.00 98.19 127 LEU A O 1
ATOM 987 N N . ARG A 1 128 ? -0.056 -4.251 14.902 1.00 97.75 128 ARG A N 1
ATOM 988 C CA . ARG A 1 128 ? -0.378 -5.352 15.824 1.00 97.75 128 ARG A CA 1
ATOM 989 C C . ARG A 1 128 ? -0.028 -5.015 17.272 1.00 97.75 128 ARG A C 1
ATOM 991 O O . ARG A 1 128 ? -0.760 -5.427 18.165 1.00 97.75 128 ARG A O 1
ATOM 998 N N . GLN A 1 129 ? 1.045 -4.268 17.513 1.00 97.31 129 GLN A N 1
ATOM 999 C CA . GLN A 1 129 ? 1.391 -3.798 18.856 1.00 97.31 129 GLN A CA 1
ATOM 1000 C C . GLN A 1 129 ? 0.418 -2.732 19.366 1.00 97.31 129 GLN A C 1
ATOM 1002 O O . GLN A 1 129 ? 0.041 -2.763 20.532 1.00 97.31 129 GLN A O 1
ATOM 1007 N N . GLU A 1 130 ? 0.012 -1.796 18.509 1.00 96.94 130 GLU A N 1
ATOM 1008 C CA . GLU A 1 130 ? -0.779 -0.639 18.927 1.00 96.94 130 GLU A CA 1
ATOM 1009 C C . GLU A 1 130 ? -2.271 -0.962 19.101 1.00 96.94 130 GLU A C 1
ATOM 1011 O O . GLU A 1 130 ? -2.903 -0.485 20.042 1.00 96.94 130 GLU A O 1
ATOM 1016 N N . ILE A 1 131 ? -2.844 -1.783 18.214 1.00 95.62 131 ILE A N 1
ATOM 1017 C CA . ILE A 1 131 ? -4.294 -2.045 18.183 1.00 95.62 131 ILE A CA 1
ATOM 1018 C C . ILE A 1 131 ? -4.661 -3.532 18.275 1.00 95.62 131 ILE A C 1
ATOM 1020 O O . ILE A 1 131 ? -5.848 -3.875 18.281 1.00 95.62 131 ILE A O 1
ATOM 1024 N N . GLY A 1 132 ? -3.672 -4.423 18.393 1.00 92.50 132 GLY A N 1
ATOM 1025 C CA . GLY A 1 132 ? -3.877 -5.874 18.418 1.00 92.50 132 GLY A CA 1
ATOM 1026 C C . GLY A 1 132 ? -4.676 -6.389 19.615 1.00 92.50 132 GLY A C 1
ATOM 1027 O O . GLY A 1 132 ? -5.229 -7.488 19.554 1.00 92.50 132 GLY A O 1
ATOM 1028 N N . ASP A 1 133 ? -4.797 -5.613 20.693 1.00 93.12 133 ASP A N 1
ATOM 1029 C CA . ASP A 1 133 ? -5.642 -5.960 21.843 1.00 93.12 133 ASP A CA 1
ATOM 1030 C C . ASP A 1 133 ? -7.135 -5.908 21.507 1.00 93.12 133 ASP A C 1
ATOM 1032 O O . ASP A 1 133 ? -7.906 -6.725 22.009 1.00 93.12 133 ASP A O 1
ATOM 1036 N N . ASN A 1 134 ? -7.531 -5.015 20.598 1.00 94.25 134 ASN A N 1
ATOM 1037 C CA . ASN A 1 134 ? -8.926 -4.810 20.202 1.00 94.25 134 ASN A CA 1
ATOM 1038 C C . ASN A 1 134 ? -9.267 -5.462 18.857 1.00 94.25 134 ASN A C 1
ATOM 1040 O O . ASN A 1 134 ? -10.442 -5.714 18.572 1.00 94.25 134 ASN A O 1
ATOM 1044 N N . PHE A 1 135 ? -8.254 -5.727 18.027 1.00 96.88 135 PHE A N 1
ATOM 1045 C CA . PHE A 1 135 ? -8.433 -6.207 16.663 1.00 96.88 135 PHE A CA 1
ATOM 1046 C C . PHE A 1 135 ? -7.493 -7.360 16.315 1.00 96.88 135 PHE A C 1
ATOM 1048 O O . PHE A 1 135 ? -6.318 -7.368 16.673 1.00 96.88 135 PHE A O 1
ATOM 1055 N N . HIS A 1 136 ? -8.006 -8.326 15.562 1.00 97.25 136 HIS A N 1
ATOM 1056 C CA . HIS A 1 136 ? -7.201 -9.284 14.820 1.00 97.25 136 HIS A CA 1
ATOM 1057 C C . HIS A 1 136 ? -6.927 -8.723 13.420 1.00 97.25 136 HIS A C 1
ATOM 1059 O O . HIS A 1 136 ? -7.868 -8.423 12.689 1.00 97.25 136 HIS A O 1
ATOM 1065 N N . ILE A 1 137 ? -5.651 -8.573 13.057 1.00 98.19 137 ILE A N 1
ATOM 1066 C CA . ILE A 1 137 ? -5.239 -8.022 11.758 1.00 98.19 137 ILE A CA 1
ATOM 1067 C C . ILE A 1 137 ? -4.799 -9.158 10.830 1.00 98.19 137 ILE A C 1
ATOM 1069 O O . ILE A 1 137 ? -3.745 -9.772 11.048 1.00 98.19 137 ILE A O 1
ATOM 1073 N N . VAL A 1 138 ? -5.599 -9.394 9.792 1.00 98.38 138 VAL A N 1
ATOM 1074 C CA . VAL A 1 138 ? -5.313 -10.291 8.670 1.00 98.38 138 VAL A CA 1
ATOM 1075 C C . VAL A 1 138 ? -4.454 -9.536 7.662 1.00 98.38 138 VAL A C 1
ATOM 1077 O O . VAL A 1 138 ? -4.848 -8.479 7.176 1.00 98.38 138 VAL A O 1
ATOM 1080 N N . ASP A 1 139 ? -3.269 -10.064 7.375 1.00 98.56 139 ASP A N 1
ATOM 1081 C CA . ASP A 1 139 ? -2.377 -9.512 6.356 1.00 98.56 139 ASP A CA 1
ATOM 1082 C C . ASP A 1 139 ? -2.806 -10.007 4.977 1.00 98.56 139 ASP A C 1
ATOM 1084 O O . ASP A 1 139 ? -2.775 -11.207 4.708 1.00 98.56 139 ASP A O 1
ATOM 1088 N N . GLU A 1 140 ? -3.228 -9.079 4.127 1.00 98.50 140 GLU A N 1
ATOM 1089 C CA . GLU A 1 140 ? -3.616 -9.339 2.740 1.00 98.50 140 GLU A CA 1
ATOM 1090 C C . GLU A 1 140 ? -2.765 -8.527 1.754 1.00 98.50 140 GLU A C 1
ATOM 1092 O O . GLU A 1 140 ? -3.000 -8.564 0.545 1.00 98.50 140 GLU A O 1
ATOM 1097 N N . GLN A 1 141 ? -1.765 -7.792 2.248 1.00 98.00 141 GLN A N 1
ATOM 1098 C CA . GLN A 1 141 ? -0.908 -6.979 1.407 1.00 98.00 141 GLN A CA 1
ATOM 1099 C C . GLN A 1 141 ? -0.034 -7.892 0.543 1.00 98.00 141 GLN A C 1
ATOM 1101 O O . GLN A 1 141 ? 0.717 -8.737 1.034 1.00 98.00 141 GLN A O 1
ATOM 1106 N N . THR A 1 142 ? -0.076 -7.692 -0.771 1.00 96.19 142 THR A N 1
ATOM 1107 C CA . THR A 1 142 ? 0.833 -8.405 -1.674 1.00 96.19 142 THR A CA 1
ATOM 1108 C C . THR A 1 142 ? 2.262 -7.931 -1.433 1.00 96.19 142 THR A C 1
ATOM 1110 O O . THR A 1 142 ? 2.514 -6.728 -1.328 1.00 96.19 142 THR A O 1
ATOM 1113 N N . ARG A 1 143 ? 3.201 -8.876 -1.334 1.00 97.50 143 ARG A N 1
ATOM 1114 C CA . ARG A 1 143 ? 4.632 -8.564 -1.338 1.00 97.50 143 ARG A CA 1
ATOM 1115 C C . ARG A 1 143 ? 5.113 -8.507 -2.779 1.00 97.50 143 ARG A C 1
ATOM 1117 O O . ARG A 1 143 ? 4.911 -9.458 -3.532 1.00 97.50 143 ARG A O 1
ATOM 1124 N N . TYR A 1 144 ? 5.708 -7.384 -3.157 1.00 97.62 144 TYR A N 1
ATOM 1125 C CA . TYR A 1 144 ? 6.108 -7.129 -4.535 1.00 97.62 144 TYR A CA 1
ATOM 1126 C C . TYR A 1 144 ? 7.455 -7.758 -4.869 1.00 97.62 144 TYR A C 1
ATOM 1128 O O . TYR A 1 144 ? 8.321 -7.911 -4.011 1.00 97.62 144 TYR A O 1
ATOM 1136 N N . VAL A 1 145 ? 7.632 -8.088 -6.140 1.00 98.00 145 VAL A N 1
ATOM 1137 C CA . VAL A 1 145 ? 8.899 -8.504 -6.745 1.00 98.00 145 VAL A CA 1
ATOM 1138 C C . VAL A 1 145 ? 9.084 -7.709 -8.030 1.00 98.00 145 VAL A C 1
ATOM 1140 O O . VAL A 1 145 ? 8.103 -7.198 -8.570 1.00 98.00 145 VAL A O 1
ATOM 1143 N N . GLU A 1 146 ? 10.325 -7.548 -8.489 1.00 98.19 146 GLU A N 1
ATOM 1144 C CA . GLU A 1 146 ? 10.568 -6.941 -9.802 1.00 98.19 146 GLU A CA 1
ATOM 1145 C C . GLU A 1 146 ? 9.824 -7.740 -10.877 1.00 98.19 146 GLU A C 1
ATOM 1147 O O . GLU A 1 146 ? 9.909 -8.971 -10.914 1.00 98.19 146 GLU A O 1
ATOM 1152 N N . ASP A 1 147 ? 9.102 -7.043 -11.752 1.00 97.88 147 ASP A N 1
ATOM 1153 C CA . ASP A 1 147 ? 8.434 -7.683 -12.877 1.00 97.88 147 ASP A CA 1
ATOM 1154 C C . ASP A 1 147 ? 9.459 -8.350 -13.799 1.00 97.88 147 ASP A C 1
ATOM 1156 O O . ASP A 1 147 ? 10.419 -7.722 -14.257 1.00 97.88 147 ASP A O 1
ATOM 1160 N N . ALA A 1 148 ? 9.232 -9.627 -14.115 1.00 97.31 148 ALA A N 1
ATOM 1161 C CA . ALA A 1 148 ? 10.151 -10.426 -14.927 1.00 97.31 148 ALA A CA 1
ATOM 1162 C C . ALA A 1 148 ? 10.406 -9.804 -16.314 1.00 97.31 148 ALA A C 1
ATOM 1164 O O . ALA A 1 148 ? 11.521 -9.871 -16.836 1.00 97.31 148 ALA A O 1
ATOM 1165 N N . ASP A 1 149 ? 9.388 -9.140 -16.865 1.00 97.12 149 ASP A N 1
ATOM 1166 C CA . ASP A 1 149 ? 9.416 -8.540 -18.198 1.00 97.12 149 ASP A CA 1
ATOM 1167 C C . ASP A 1 149 ? 9.912 -7.081 -18.196 1.00 97.12 149 ASP A C 1
ATOM 1169 O O . ASP A 1 149 ? 10.016 -6.461 -19.258 1.00 97.12 149 ASP A O 1
ATOM 1173 N N . LEU A 1 150 ? 10.265 -6.510 -17.034 1.00 97.38 150 LEU A N 1
ATOM 1174 C CA . LEU A 1 150 ? 10.642 -5.096 -16.916 1.00 97.38 150 LEU A CA 1
ATOM 1175 C C . LEU A 1 150 ? 11.816 -4.725 -17.831 1.00 97.38 150 LEU A C 1
ATOM 1177 O O . LEU A 1 150 ? 11.792 -3.692 -18.498 1.00 97.38 150 LEU A O 1
ATOM 1181 N N . ASN A 1 151 ? 12.849 -5.565 -17.906 1.00 97.12 151 ASN A N 1
ATOM 1182 C CA . ASN A 1 151 ? 14.018 -5.263 -18.738 1.00 97.12 151 ASN A CA 1
ATOM 1183 C C . ASN A 1 151 ? 13.665 -5.239 -20.238 1.00 97.12 151 ASN A C 1
ATOM 1185 O O . ASN A 1 151 ? 14.166 -4.383 -20.970 1.00 97.12 151 ASN A O 1
ATOM 1189 N N . GLU A 1 152 ? 12.783 -6.134 -20.694 1.00 97.69 152 GLU A N 1
ATOM 1190 C CA . GLU A 1 152 ? 12.292 -6.125 -22.076 1.00 97.69 152 GLU A CA 1
ATOM 1191 C C . GLU A 1 152 ? 11.402 -4.903 -22.336 1.00 97.69 152 GLU A C 1
ATOM 1193 O O . GLU A 1 152 ? 11.534 -4.238 -23.368 1.00 97.69 152 GLU A O 1
ATOM 1198 N N . TYR A 1 153 ? 10.529 -4.570 -21.385 1.00 97.62 153 TYR A N 1
ATOM 1199 C CA . TYR A 1 153 ? 9.664 -3.400 -21.461 1.00 97.62 153 TYR A CA 1
ATOM 1200 C C . TYR A 1 153 ? 10.469 -2.095 -21.567 1.00 97.62 153 TYR A C 1
ATOM 1202 O O . TYR A 1 153 ? 10.176 -1.260 -22.425 1.00 97.62 153 TYR A O 1
ATOM 1210 N N . LEU A 1 154 ? 11.533 -1.935 -20.774 1.00 97.38 154 LEU A N 1
ATOM 1211 C CA . LEU A 1 154 ? 12.412 -0.761 -20.826 1.00 97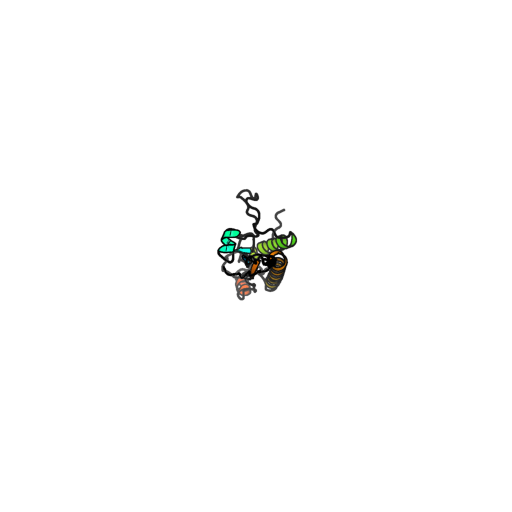.38 154 LEU A CA 1
ATOM 1212 C C . LEU A 1 154 ? 13.189 -0.665 -22.145 1.00 97.38 154 LEU A C 1
ATOM 1214 O O . LEU A 1 154 ? 13.358 0.432 -22.672 1.00 97.38 154 LEU A O 1
ATOM 1218 N N . ALA A 1 155 ? 13.608 -1.792 -22.729 1.00 97.25 155 ALA A N 1
ATOM 1219 C CA . ALA A 1 155 ? 14.265 -1.794 -24.038 1.00 97.25 155 ALA A CA 1
ATOM 1220 C C . ALA A 1 155 ? 13.347 -1.268 -25.161 1.00 97.25 155 ALA A C 1
ATOM 1222 O O . ALA A 1 155 ? 13.827 -0.654 -26.115 1.00 97.25 155 ALA A O 1
ATOM 1223 N N . LYS A 1 156 ? 12.028 -1.477 -25.036 1.00 96.75 156 LYS A N 1
ATOM 1224 C CA . LYS A 1 156 ? 11.008 -0.956 -25.964 1.00 96.75 156 LYS A CA 1
ATOM 1225 C C . LYS A 1 156 ? 10.589 0.485 -25.653 1.00 96.75 156 LYS A C 1
ATOM 1227 O O . LYS A 1 156 ? 10.069 1.162 -26.536 1.00 96.75 156 LYS A O 1
ATOM 1232 N N . ASN A 1 157 ? 10.838 0.960 -24.433 1.00 95.75 157 ASN A N 1
ATOM 1233 C CA . ASN A 1 157 ? 10.428 2.275 -23.939 1.00 95.75 157 ASN A CA 1
ATOM 1234 C C . ASN A 1 157 ? 11.639 3.062 -23.401 1.00 95.75 157 ASN A C 1
ATOM 1236 O O . ASN A 1 157 ? 11.750 3.272 -22.193 1.00 95.75 157 ASN A O 1
ATOM 1240 N N . PRO A 1 158 ? 12.548 3.539 -24.274 1.00 93.19 158 PRO A N 1
ATOM 1241 C CA . PRO A 1 158 ? 13.836 4.111 -23.863 1.00 93.19 158 PRO A CA 1
ATOM 1242 C C . PRO A 1 158 ? 13.731 5.436 -23.090 1.00 93.19 158 PRO A C 1
ATOM 1244 O O . PRO A 1 158 ? 14.722 5.898 -22.532 1.00 93.19 158 PRO A O 1
ATOM 1247 N N . SER A 1 159 ? 12.555 6.070 -23.062 1.00 93.31 159 SER A N 1
ATOM 1248 C CA . SER A 1 159 ? 12.284 7.248 -22.231 1.00 93.31 159 SER A CA 1
ATOM 1249 C C . SER A 1 159 ? 12.009 6.908 -20.764 1.00 93.31 159 SER A C 1
ATOM 1251 O O . SER A 1 159 ? 11.969 7.811 -19.934 1.00 93.31 159 SER A O 1
ATOM 1253 N N . LEU A 1 160 ? 11.771 5.634 -20.444 1.00 94.75 160 LEU A N 1
ATOM 1254 C CA . LEU A 1 160 ? 11.542 5.163 -19.084 1.00 94.75 160 LEU A CA 1
ATOM 1255 C C . LEU A 1 160 ? 12.837 4.636 -18.475 1.00 94.75 160 LEU A C 1
ATOM 1257 O O . LEU A 1 160 ? 13.773 4.240 -19.165 1.00 94.75 160 LEU A O 1
ATOM 1261 N N . SER A 1 161 ? 12.890 4.634 -17.149 1.00 94.19 161 SER A N 1
ATOM 1262 C CA . SER A 1 161 ? 14.019 4.102 -16.395 1.00 94.19 161 SER A CA 1
ATOM 1263 C C . SER A 1 161 ? 13.517 3.270 -15.229 1.00 94.19 161 SER A C 1
ATOM 1265 O O . SER A 1 161 ? 12.488 3.577 -14.630 1.00 94.19 161 SER A O 1
ATOM 1267 N N . LYS A 1 162 ? 14.277 2.225 -14.904 1.00 95.81 162 LYS A N 1
ATOM 1268 C CA . LYS A 1 162 ? 14.052 1.415 -13.709 1.00 95.81 162 LYS A CA 1
ATOM 1269 C C . LYS A 1 162 ? 14.153 2.297 -12.459 1.00 95.81 162 LYS A C 1
ATOM 1271 O O . LYS A 1 162 ? 15.118 3.046 -12.301 1.00 95.81 162 LYS A O 1
ATOM 1276 N N . MET A 1 163 ? 13.175 2.185 -11.570 1.00 95.94 163 MET A N 1
ATOM 1277 C CA . MET A 1 163 ? 13.078 2.953 -10.336 1.00 95.94 163 MET A CA 1
ATOM 1278 C C . MET A 1 163 ? 13.768 2.208 -9.202 1.00 95.94 163 MET A C 1
ATOM 1280 O O . MET A 1 163 ? 13.347 1.128 -8.797 1.00 95.94 163 MET A O 1
ATOM 1284 N N . ASN A 1 164 ? 14.829 2.808 -8.670 1.00 94.44 164 ASN A N 1
ATOM 1285 C CA . ASN A 1 164 ? 15.508 2.300 -7.481 1.00 94.44 164 ASN A CA 1
ATOM 1286 C C . ASN A 1 164 ? 15.075 3.010 -6.208 1.00 94.44 164 ASN A C 1
ATOM 1288 O O . ASN A 1 164 ? 15.525 2.598 -5.154 1.00 94.44 164 ASN A O 1
ATOM 1292 N N . GLU A 1 165 ? 14.248 4.047 -6.287 1.00 92.06 165 GLU A N 1
ATOM 1293 C CA . GLU A 1 165 ? 13.660 4.789 -5.172 1.00 92.06 165 GLU A CA 1
ATOM 1294 C C . GLU A 1 165 ? 12.394 5.497 -5.668 1.00 92.06 165 GLU A C 1
ATOM 1296 O O . GLU A 1 165 ? 12.281 5.789 -6.863 1.00 92.06 165 GLU A O 1
ATOM 1301 N N . VAL A 1 166 ? 11.441 5.762 -4.772 1.00 87.12 166 VAL A N 1
ATOM 1302 C CA . VAL A 1 166 ? 10.303 6.632 -5.083 1.00 87.12 166 VAL A CA 1
ATOM 1303 C C . VAL A 1 166 ? 10.667 8.043 -4.642 1.00 87.12 166 VAL A C 1
ATOM 1305 O O . VAL A 1 166 ? 10.811 8.318 -3.453 1.00 87.12 166 VAL A O 1
ATOM 1308 N N . VAL A 1 167 ? 10.806 8.953 -5.603 1.00 76.44 167 VAL A N 1
ATOM 1309 C CA . VAL A 1 167 ? 10.937 10.382 -5.313 1.00 76.44 167 VAL A CA 1
ATOM 1310 C C . VAL A 1 167 ? 9.536 10.973 -5.326 1.00 76.44 167 VAL A C 1
ATOM 1312 O O . VAL A 1 167 ? 9.022 11.341 -6.381 1.00 76.44 167 VAL A O 1
ATOM 1315 N N . ILE A 1 168 ? 8.892 11.029 -4.161 1.00 62.34 168 ILE A N 1
ATOM 1316 C CA . ILE A 1 168 ? 7.619 11.740 -4.029 1.00 62.34 168 ILE A CA 1
ATOM 1317 C C . ILE A 1 168 ? 7.951 13.235 -4.091 1.00 62.34 168 ILE A C 1
ATOM 1319 O O . ILE A 1 168 ? 8.715 13.712 -3.246 1.00 62.34 168 ILE A O 1
ATOM 1323 N N . PRO A 1 169 ? 7.441 13.997 -5.074 1.00 50.38 169 PRO A N 1
ATOM 1324 C CA . PRO A 1 169 ? 7.652 15.432 -5.083 1.00 50.38 169 PRO A CA 1
ATOM 1325 C C . PRO A 1 169 ? 7.009 16.022 -3.827 1.00 50.38 169 PRO A C 1
ATOM 1327 O O . PRO A 1 169 ? 5.790 15.981 -3.663 1.00 50.38 169 PRO A O 1
ATOM 1330 N N . THR A 1 170 ? 7.831 16.574 -2.934 1.00 40.00 170 THR A N 1
ATOM 1331 C CA . THR A 1 170 ? 7.346 17.380 -1.815 1.00 40.00 170 THR A CA 1
ATOM 1332 C C . THR A 1 170 ? 6.656 18.600 -2.408 1.00 40.00 170 THR A C 1
ATOM 1334 O O . THR A 1 170 ? 7.318 19.541 -2.848 1.00 40.00 170 THR A O 1
ATOM 1337 N N . VAL A 1 171 ? 5.326 18.583 -2.473 1.00 40.19 171 VAL A N 1
ATOM 1338 C CA . VAL A 1 171 ? 4.566 19.803 -2.735 1.00 40.19 171 VAL A CA 1
ATOM 1339 C C . VAL A 1 171 ? 4.687 20.640 -1.462 1.00 40.19 171 VAL A C 1
ATOM 1341 O O . VAL A 1 171 ? 4.053 20.332 -0.455 1.00 40.19 171 VAL A O 1
ATOM 1344 N N . LEU A 1 172 ? 5.618 21.599 -1.490 1.00 32.38 172 LEU A N 1
ATOM 1345 C CA . LEU A 1 172 ? 5.829 22.607 -0.446 1.00 32.38 172 LEU A CA 1
ATOM 1346 C C . LEU A 1 172 ? 4.612 23.528 -0.308 1.00 32.38 172 LEU A C 1
ATOM 1348 O O . LEU A 1 172 ? 4.019 23.879 -1.355 1.00 32.38 172 LEU A O 1
#

Secondary structure (DSSP, 8-state):
--------------------------PPEEEEE---TT-S--EEE-SHHHHHHH-SS-TTPPEE-TTS-EEE--SS---HHHHHHHHHHHHHHTTSS-SS-TTSPP-B-HHHHHHHHHHHHHHHHHHHHHHTTTEEEEE-PPPP---TTHHHHHHH-TT---BSS-------

pLDDT: mean 85.42, std 20.37, range [32.38, 98.62]